Protein AF-A0A936ETG6-F1 (afdb_monomer_lite)

Sequence (107 aa):
MADVALIAADICAAIGDVSVSWWHEEVRTGRAPKPAIQQPRFTRWRLLDVRRFWAERAAHASANAASGERMAERAKKASIKAREPAAVAKAQATRKARIAAREGAAT

Foldseek 3Di:
DQQQDKDDLVVLQVVVVHDSVVSVVCVVVVLADDFPDDDDVDTIHRPVSSVVSVVVVVVVVVVVVVVVVVVVVVVVVVVVVVCVVVVVVVVVVVVVVVVVVVVVVVD

Structure (mmCIF, N/CA/C/O backbone):
data_AF-A0A936ETG6-F1
#
_entry.id   AF-A0A936ETG6-F1
#
loop_
_atom_site.group_PDB
_atom_site.id
_atom_site.type_symbol
_atom_site.label_atom_id
_atom_site.label_alt_id
_atom_site.label_comp_id
_atom_site.label_asym_id
_atom_site.label_entity_id
_atom_site.label_seq_id
_atom_site.pdbx_PDB_ins_code
_atom_site.Cartn_x
_atom_site.Cartn_y
_atom_site.Cartn_z
_atom_site.occupancy
_atom_site.B_iso_or_equiv
_atom_site.auth_seq_id
_atom_site.auth_comp_id
_atom_site.auth_asym_id
_atom_site.auth_atom_id
_atom_site.pdbx_PDB_model_num
ATOM 1 N N . MET A 1 1 ? -19.995 -11.501 -0.845 1.00 46.06 1 MET A N 1
ATOM 2 C CA . MET A 1 1 ? -20.026 -11.707 0.620 1.00 46.06 1 MET A CA 1
ATOM 3 C C . MET A 1 1 ? -19.226 -10.590 1.263 1.00 46.06 1 MET A C 1
ATOM 5 O O . MET A 1 1 ? -18.107 -10.353 0.827 1.00 46.06 1 MET A O 1
ATOM 9 N N . ALA A 1 2 ? -19.815 -9.846 2.200 1.00 56.22 2 ALA A N 1
ATOM 10 C CA . ALA A 1 2 ? -19.100 -8.798 2.922 1.00 56.22 2 ALA A CA 1
ATOM 11 C C . ALA A 1 2 ? -18.128 -9.462 3.905 1.00 56.22 2 ALA A C 1
ATOM 13 O O . ALA A 1 2 ? -18.558 -10.152 4.824 1.00 56.22 2 ALA A O 1
ATOM 14 N N . ASP A 1 3 ? -16.829 -9.294 3.681 1.00 59.16 3 ASP A N 1
ATOM 15 C CA . ASP A 1 3 ? -15.795 -9.726 4.617 1.00 59.16 3 ASP A CA 1
ATOM 16 C C . ASP A 1 3 ? -15.797 -8.721 5.788 1.00 59.16 3 ASP A C 1
ATOM 18 O O . ASP A 1 3 ? -15.264 -7.615 5.682 1.00 59.16 3 ASP A O 1
ATOM 22 N N . VAL A 1 4 ? -16.527 -9.052 6.863 1.00 70.81 4 VAL A N 1
ATOM 23 C CA . VAL A 1 4 ? -16.721 -8.193 8.056 1.00 70.81 4 VAL A CA 1
ATOM 24 C C . VAL A 1 4 ? -15.528 -8.296 9.022 1.00 70.81 4 VAL A C 1
ATOM 26 O O . VAL A 1 4 ? -15.526 -7.683 10.088 1.00 70.81 4 VAL A O 1
ATOM 29 N N . ALA A 1 5 ? -14.487 -9.054 8.666 1.00 89.56 5 ALA A N 1
ATOM 30 C CA . ALA A 1 5 ? -13.322 -9.236 9.516 1.00 89.56 5 ALA A CA 1
ATOM 31 C C . ALA A 1 5 ? -12.621 -7.896 9.792 1.00 89.56 5 ALA A C 1
ATOM 33 O O . ALA A 1 5 ? -12.226 -7.165 8.878 1.00 89.56 5 ALA A O 1
ATOM 34 N N . LEU A 1 6 ? -12.464 -7.593 11.081 1.00 95.12 6 LEU A N 1
ATOM 35 C CA . LEU A 1 6 ? -11.740 -6.430 11.572 1.00 95.12 6 LEU A CA 1
ATOM 36 C C . LEU A 1 6 ? -10.330 -6.843 11.983 1.00 95.12 6 LEU A C 1
ATOM 38 O O . LEU A 1 6 ? -10.156 -7.652 12.892 1.00 95.12 6 LEU A O 1
ATOM 42 N N . ILE A 1 7 ? -9.329 -6.250 11.342 1.00 95.88 7 ILE A N 1
ATOM 43 C CA . ILE A 1 7 ? -7.915 -6.553 11.572 1.00 95.88 7 ILE A CA 1
ATOM 44 C C . ILE A 1 7 ? -7.178 -5.364 12.188 1.00 95.88 7 ILE A C 1
ATOM 46 O O . ILE A 1 7 ? -7.590 -4.209 12.052 1.00 95.88 7 ILE A O 1
ATOM 50 N N . ALA A 1 8 ? -6.105 -5.665 12.915 1.00 96.44 8 ALA A N 1
ATOM 51 C CA . ALA A 1 8 ? -5.223 -4.688 13.540 1.00 96.44 8 ALA A CA 1
ATOM 52 C C . ALA A 1 8 ? -4.096 -4.248 12.584 1.00 96.44 8 ALA A C 1
ATOM 54 O O . ALA A 1 8 ? -3.922 -4.807 11.498 1.00 96.44 8 ALA A O 1
ATOM 55 N N . ALA A 1 9 ? -3.372 -3.191 12.965 1.00 95.38 9 ALA A N 1
ATOM 56 C CA . ALA A 1 9 ? -2.367 -2.551 12.112 1.00 95.38 9 ALA A CA 1
ATOM 57 C C . ALA A 1 9 ? -1.176 -3.470 11.789 1.00 95.38 9 ALA A C 1
ATOM 59 O O . ALA A 1 9 ? -0.625 -3.393 10.697 1.00 95.38 9 ALA A O 1
ATOM 60 N N . ASP A 1 10 ? -0.815 -4.355 12.717 1.00 96.94 10 ASP A N 1
ATOM 61 C CA . ASP A 1 10 ? 0.200 -5.398 12.547 1.00 96.94 10 ASP A CA 1
ATOM 62 C C . ASP A 1 10 ? -0.147 -6.358 11.405 1.00 96.94 10 ASP A C 1
ATOM 64 O O . ASP A 1 10 ? 0.677 -6.576 10.524 1.00 96.94 10 ASP A O 1
ATOM 68 N N . ILE A 1 11 ? -1.388 -6.844 11.344 1.00 96.75 11 ILE A N 1
ATOM 69 C CA . ILE A 1 11 ? -1.860 -7.692 10.243 1.00 96.75 11 ILE A CA 1
ATOM 70 C C . ILE A 1 11 ? -1.893 -6.898 8.932 1.00 96.75 11 ILE A C 1
ATOM 72 O O . ILE A 1 11 ? -1.475 -7.411 7.896 1.00 96.75 11 ILE A O 1
ATOM 76 N N . CYS A 1 12 ? -2.355 -5.641 8.958 1.00 96.44 12 CYS A N 1
ATOM 77 C CA . CYS A 1 12 ? -2.375 -4.795 7.757 1.00 96.44 12 CYS A CA 1
ATOM 78 C C . CYS A 1 12 ? -0.975 -4.630 7.153 1.00 96.44 12 CYS A C 1
ATOM 80 O O . CYS A 1 12 ? -0.821 -4.685 5.932 1.00 96.44 12 CYS A O 1
ATOM 82 N N . ALA A 1 13 ? 0.021 -4.436 8.020 1.00 97.00 13 ALA A N 1
ATOM 83 C CA . ALA A 1 13 ? 1.418 -4.274 7.653 1.00 97.00 13 ALA A CA 1
ATOM 84 C C . ALA A 1 13 ? 2.050 -5.598 7.188 1.00 97.00 13 ALA A C 1
ATOM 86 O O . ALA A 1 13 ? 2.727 -5.620 6.164 1.00 97.00 13 ALA A O 1
ATOM 87 N N . ALA A 1 14 ? 1.751 -6.710 7.868 1.00 97.12 14 ALA A N 1
ATOM 88 C CA . ALA A 1 14 ? 2.251 -8.036 7.510 1.00 97.12 14 ALA A CA 1
ATOM 89 C C . ALA A 1 14 ? 1.798 -8.492 6.112 1.00 97.12 14 ALA A C 1
ATOM 91 O O . ALA A 1 14 ? 2.574 -9.113 5.395 1.00 97.12 14 ALA A O 1
ATOM 92 N N . ILE A 1 15 ? 0.575 -8.147 5.685 1.00 95.19 15 ILE A N 1
ATOM 93 C CA . ILE A 1 15 ? 0.080 -8.472 4.331 1.00 95.19 15 ILE A CA 1
ATOM 94 C C . ILE A 1 15 ? 0.971 -7.861 3.237 1.00 95.19 15 ILE A C 1
ATOM 96 O O . ILE A 1 15 ? 1.132 -8.457 2.174 1.00 95.19 15 ILE A O 1
ATOM 100 N N . GLY A 1 16 ? 1.518 -6.670 3.484 1.00 92.69 16 GLY A N 1
ATOM 101 C CA . GLY A 1 16 ? 2.367 -5.950 2.537 1.00 92.69 16 GLY A CA 1
ATOM 102 C C . GLY A 1 16 ? 3.866 -6.093 2.783 1.00 92.69 16 GLY A C 1
ATOM 103 O O . GLY A 1 16 ? 4.620 -5.413 2.098 1.00 92.69 16 GLY A O 1
ATOM 104 N N . ASP A 1 17 ? 4.281 -6.911 3.757 1.00 96.06 17 ASP A N 1
ATOM 105 C CA . ASP A 1 17 ? 5.673 -7.022 4.223 1.00 96.06 17 ASP A CA 1
ATOM 106 C C . ASP A 1 17 ? 6.314 -5.654 4.545 1.00 96.06 17 ASP A C 1
ATOM 108 O O . ASP A 1 17 ? 7.421 -5.314 4.131 1.00 96.06 17 ASP A O 1
ATOM 112 N N . VAL A 1 18 ? 5.564 -4.810 5.260 1.00 96.25 18 VAL A N 1
ATOM 113 C CA . VAL A 1 18 ? 5.987 -3.460 5.661 1.00 96.25 18 VAL A CA 1
ATOM 114 C C . VAL A 1 18 ? 5.971 -3.297 7.176 1.00 96.25 18 VAL A C 1
ATOM 116 O O . VAL A 1 18 ? 5.386 -4.088 7.913 1.00 96.25 18 VAL A O 1
ATOM 119 N N . SER A 1 19 ? 6.587 -2.221 7.668 1.00 97.69 19 SER A N 1
ATOM 120 C CA . SER A 1 19 ? 6.501 -1.871 9.084 1.00 97.69 19 SER A CA 1
ATOM 121 C C . SER A 1 19 ? 5.145 -1.253 9.443 1.00 97.69 19 SER A C 1
ATOM 123 O O . SER A 1 19 ? 4.505 -0.559 8.647 1.00 97.69 19 SER A O 1
ATOM 125 N N . VAL A 1 20 ? 4.728 -1.435 10.697 1.00 96.44 20 VAL A N 1
ATOM 126 C CA . VAL A 1 20 ? 3.504 -0.821 11.242 1.00 96.44 20 VAL A CA 1
ATOM 127 C C . VAL A 1 20 ? 3.579 0.710 11.211 1.00 96.44 20 VAL A C 1
ATOM 129 O O . VAL A 1 20 ? 2.589 1.381 10.922 1.00 96.44 20 VAL A O 1
ATOM 132 N N . SER A 1 21 ? 4.764 1.280 11.444 1.00 97.06 21 SER A N 1
ATOM 133 C CA . SER A 1 21 ? 4.998 2.726 11.343 1.00 97.06 21 SER A CA 1
ATOM 134 C C . SER A 1 21 ? 4.747 3.247 9.930 1.00 97.06 21 SER A C 1
ATOM 136 O O . SER A 1 21 ? 4.100 4.279 9.764 1.00 97.06 21 SER A O 1
ATOM 138 N N . TRP A 1 22 ? 5.209 2.511 8.914 1.00 97.50 22 TRP A N 1
ATOM 139 C CA . TRP A 1 22 ? 4.952 2.848 7.517 1.00 97.50 22 TRP A CA 1
ATOM 140 C C . TRP A 1 22 ? 3.454 2.789 7.199 1.00 97.50 22 TRP A C 1
ATOM 142 O O . TRP A 1 22 ? 2.918 3.722 6.604 1.00 97.50 22 TRP A O 1
ATOM 152 N N . TRP A 1 23 ? 2.755 1.751 7.672 1.00 97.06 23 TRP A N 1
ATOM 153 C CA . TRP A 1 23 ? 1.303 1.640 7.505 1.00 97.06 23 TRP A CA 1
ATOM 154 C C . TRP A 1 23 ? 0.563 2.845 8.103 1.00 97.06 23 TRP A C 1
ATOM 156 O O . TRP A 1 23 ? -0.300 3.434 7.455 1.00 97.06 23 TRP A O 1
ATOM 166 N N . HIS A 1 24 ? 0.926 3.265 9.317 1.00 95.69 24 HIS A N 1
ATOM 167 C CA . HIS A 1 24 ? 0.311 4.432 9.950 1.00 95.69 24 HIS A CA 1
ATOM 168 C C . HIS A 1 24 ? 0.574 5.741 9.202 1.00 95.69 24 HIS A C 1
ATOM 170 O O . HIS A 1 24 ? -0.321 6.587 9.146 1.00 95.69 24 HIS A O 1
ATOM 176 N N . GLU A 1 25 ? 1.759 5.914 8.619 1.00 97.50 25 GLU A N 1
ATOM 177 C CA . GLU A 1 25 ? 2.064 7.079 7.786 1.00 97.50 25 GLU A CA 1
ATOM 178 C C . GLU A 1 25 ? 1.227 7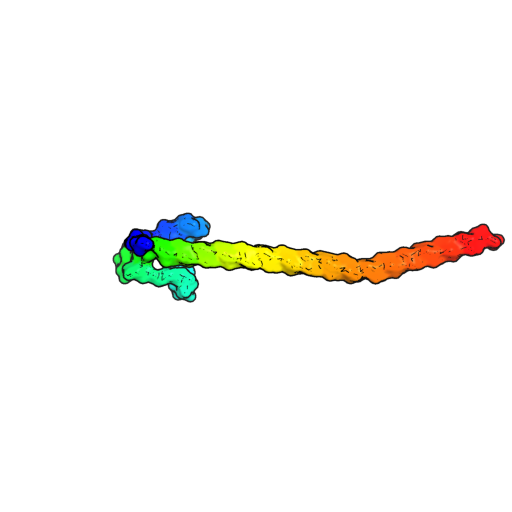.082 6.502 1.00 97.50 25 GLU A C 1
ATOM 180 O O . GLU A 1 25 ? 0.664 8.103 6.106 1.00 97.50 25 GLU A O 1
ATOM 185 N N . GLU A 1 26 ? 1.058 5.920 5.880 1.00 97.06 26 GLU A N 1
ATOM 186 C CA . GLU A 1 26 ? 0.241 5.779 4.678 1.00 97.06 26 GLU A CA 1
ATOM 187 C C . GLU A 1 26 ? -1.243 6.081 4.960 1.00 97.06 26 GLU A C 1
ATOM 189 O O . GLU A 1 26 ? -1.927 6.710 4.149 1.00 97.06 26 GLU A O 1
ATOM 194 N N . VAL A 1 27 ? -1.738 5.705 6.146 1.00 96.62 27 VAL A N 1
ATOM 195 C CA . VAL A 1 27 ? -3.090 6.064 6.610 1.00 96.62 27 VAL A CA 1
ATOM 196 C C . VAL A 1 27 ? -3.188 7.567 6.892 1.00 96.62 27 VAL A C 1
ATOM 198 O O . VAL A 1 27 ? -4.170 8.199 6.505 1.00 96.62 27 VAL A O 1
ATOM 201 N N . ARG A 1 28 ? -2.174 8.166 7.529 1.00 95.81 28 ARG A N 1
ATOM 202 C CA . ARG A 1 28 ? -2.127 9.607 7.839 1.00 95.81 28 ARG A CA 1
ATOM 203 C C . ARG A 1 28 ? -2.127 10.468 6.577 1.00 95.81 28 ARG A C 1
ATOM 205 O O . ARG A 1 28 ? -2.822 11.477 6.526 1.00 95.81 28 ARG A O 1
ATOM 212 N N . THR A 1 29 ? -1.376 10.052 5.563 1.00 96.69 29 THR A N 1
ATOM 213 C CA . THR A 1 29 ? -1.296 10.725 4.257 1.00 96.69 29 THR A CA 1
ATOM 214 C C . THR A 1 29 ? -2.527 10.489 3.379 1.00 96.69 29 THR A C 1
ATOM 216 O O . THR A 1 29 ? -2.626 11.068 2.300 1.00 96.69 29 THR A O 1
ATOM 219 N N . GLY A 1 30 ? -3.478 9.661 3.828 1.00 95.81 30 GLY A N 1
ATOM 220 C CA . GLY A 1 30 ? -4.727 9.386 3.122 1.00 95.81 30 GLY A CA 1
ATOM 221 C C . GLY A 1 30 ? -4.580 8.451 1.922 1.00 95.81 30 GLY A C 1
ATOM 222 O O . GLY A 1 30 ? -5.515 8.342 1.133 1.00 95.81 30 GLY A O 1
ATOM 223 N N . ARG A 1 31 ? -3.429 7.783 1.772 1.00 94.62 31 ARG A N 1
ATOM 224 C CA . ARG A 1 31 ? -3.194 6.803 0.701 1.00 94.62 31 ARG A CA 1
ATOM 225 C C . ARG A 1 31 ? -3.733 5.421 1.056 1.00 94.62 31 ARG A C 1
ATOM 227 O O . ARG A 1 31 ? -4.261 4.734 0.189 1.00 94.62 31 ARG A O 1
ATOM 234 N N . ALA A 1 32 ? -3.608 5.018 2.318 1.00 96.25 32 ALA A N 1
ATOM 235 C CA . ALA A 1 32 ? -4.180 3.777 2.832 1.00 96.25 32 ALA A CA 1
ATOM 236 C C . ALA A 1 32 ? -5.619 3.995 3.344 1.00 96.25 32 ALA A C 1
ATOM 238 O O . ALA A 1 32 ? -6.002 5.125 3.671 1.00 96.25 32 A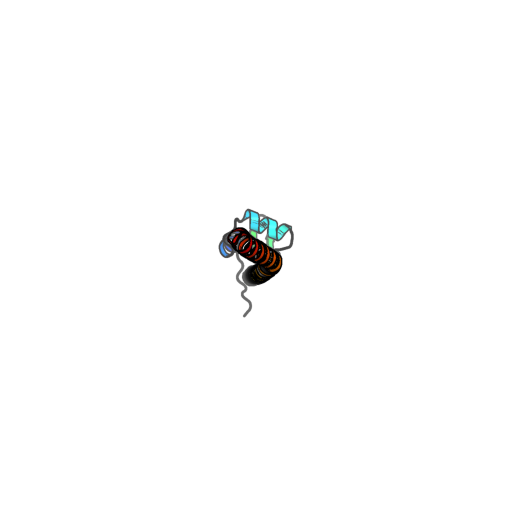LA A O 1
ATOM 239 N N . PRO A 1 33 ? -6.437 2.929 3.443 1.00 96.44 33 PRO A N 1
ATOM 240 C CA . PRO A 1 33 ? -7.814 3.041 3.904 1.00 96.44 33 PRO A CA 1
ATOM 241 C C . PRO A 1 33 ? -7.898 3.561 5.343 1.00 96.44 33 PRO A C 1
ATOM 243 O O . PRO A 1 33 ? -7.099 3.206 6.218 1.00 96.44 33 PRO A O 1
ATOM 246 N N . LYS A 1 34 ? -8.924 4.377 5.606 1.00 95.50 34 LYS A N 1
ATOM 247 C CA . LYS A 1 34 ? -9.231 4.832 6.964 1.00 95.50 34 LYS A CA 1
ATOM 248 C C . LYS A 1 34 ? -9.677 3.648 7.832 1.00 95.50 34 LYS A C 1
ATOM 250 O O . LYS A 1 34 ? -10.362 2.750 7.335 1.00 95.50 34 LYS A O 1
ATOM 255 N N . PRO A 1 35 ? -9.315 3.633 9.123 1.00 95.88 35 PRO A N 1
ATOM 256 C CA . PRO A 1 35 ? -9.800 2.613 10.039 1.00 95.88 35 PRO A CA 1
ATOM 257 C C . PRO A 1 35 ? -11.322 2.699 10.186 1.00 95.88 35 PRO A C 1
ATOM 259 O O . PRO A 1 35 ? -11.898 3.784 10.215 1.00 95.88 35 PRO A O 1
ATOM 262 N N . ALA A 1 36 ? -11.968 1.543 10.321 1.00 95.00 36 ALA A N 1
ATOM 263 C CA . ALA A 1 36 ? -13.397 1.460 10.607 1.00 95.00 36 ALA A CA 1
ATOM 264 C C . ALA A 1 36 ? -13.707 1.764 12.080 1.00 95.00 36 ALA A C 1
ATOM 266 O O . ALA A 1 36 ? -14.799 2.227 12.395 1.00 95.00 36 ALA A O 1
ATOM 267 N N . ILE A 1 37 ? -12.751 1.505 12.976 1.00 94.50 37 ILE A N 1
ATOM 268 C CA . ILE A 1 37 ? -12.826 1.855 14.397 1.00 94.50 37 ILE A CA 1
ATOM 269 C C . ILE A 1 37 ? -11.510 2.517 14.788 1.00 94.50 37 ILE A C 1
ATOM 271 O O . ILE A 1 37 ? -10.445 1.955 14.531 1.00 94.50 37 ILE A O 1
ATOM 275 N N . GLN A 1 38 ? -11.587 3.679 15.435 1.00 94.12 38 GLN A N 1
ATOM 276 C CA . GLN A 1 38 ? -10.431 4.417 15.931 1.00 94.12 38 GLN A CA 1
ATOM 277 C C . GLN A 1 38 ? -10.682 4.867 17.373 1.00 94.12 38 GLN A C 1
ATOM 279 O O . GLN A 1 38 ? -11.449 5.793 17.620 1.00 94.12 38 GLN A O 1
ATOM 284 N N . GLN A 1 39 ? -10.039 4.192 18.325 1.00 93.19 39 GLN A N 1
ATOM 285 C CA . GLN A 1 39 ? -10.084 4.507 19.755 1.00 93.19 39 GLN A CA 1
ATOM 286 C C . GLN A 1 39 ? -8.666 4.486 20.343 1.00 93.19 39 GLN A C 1
ATOM 288 O O . GLN A 1 39 ? -7.783 3.826 19.780 1.00 93.19 39 GLN A O 1
ATOM 293 N N . PRO A 1 40 ? -8.416 5.155 21.484 1.00 87.56 40 PRO A N 1
ATOM 294 C CA . PRO A 1 40 ? -7.133 5.065 22.172 1.00 87.56 40 PRO A CA 1
ATOM 295 C C . PRO A 1 40 ? -6.799 3.594 22.463 1.00 87.56 40 PRO A C 1
ATOM 297 O O . PRO A 1 40 ? -7.474 2.950 23.258 1.00 87.56 40 PRO A O 1
ATOM 300 N N . ARG A 1 41 ? -5.757 3.062 21.804 1.00 86.88 41 ARG A N 1
ATOM 301 C CA . ARG A 1 41 ? -5.282 1.657 21.869 1.00 86.88 41 ARG A CA 1
ATOM 302 C C . ARG A 1 41 ? -6.105 0.609 21.107 1.00 86.88 41 ARG A C 1
ATOM 304 O O . ARG A 1 41 ? -5.682 -0.543 21.053 1.00 86.88 41 ARG A O 1
ATOM 311 N N . PHE A 1 42 ? -7.219 0.976 20.475 1.00 92.81 42 PHE A N 1
ATOM 312 C CA . PHE A 1 42 ? -8.021 0.040 19.684 1.00 92.81 42 PHE A CA 1
ATOM 313 C C . PHE A 1 42 ? -8.383 0.635 18.325 1.00 92.81 42 PHE A C 1
ATOM 315 O O . PHE A 1 42 ? -9.403 1.301 18.149 1.00 92.81 42 PHE A O 1
ATOM 322 N N . THR A 1 43 ? -7.520 0.363 17.349 1.00 95.38 43 THR A N 1
ATOM 323 C CA . THR A 1 43 ? -7.744 0.737 15.953 1.00 95.38 43 THR A CA 1
ATOM 324 C C . THR A 1 43 ? -7.922 -0.522 15.117 1.00 95.38 43 THR A C 1
ATOM 326 O O . THR A 1 43 ? -7.158 -1.487 15.262 1.00 95.38 43 THR A O 1
ATOM 329 N N . ARG A 1 44 ? -8.958 -0.537 14.275 1.00 96.69 44 ARG A N 1
ATOM 330 C CA . ARG A 1 44 ? -9.300 -1.677 13.420 1.00 96.69 44 ARG A CA 1
ATOM 331 C C . ARG A 1 44 ? -9.682 -1.235 12.017 1.00 96.69 44 ARG A C 1
ATOM 333 O O . ARG A 1 44 ? -10.392 -0.246 11.836 1.00 96.69 44 ARG A O 1
ATOM 340 N N . TRP A 1 45 ? -9.264 -2.026 11.039 1.00 96.25 45 TRP A N 1
ATOM 341 C CA . TRP A 1 45 ? -9.587 -1.863 9.626 1.00 96.25 45 TRP A CA 1
ATOM 342 C C . TRP A 1 45 ? -10.439 -3.022 9.150 1.00 96.25 45 TRP A C 1
ATOM 344 O O . TRP A 1 45 ? -10.316 -4.137 9.654 1.00 96.25 45 TRP A O 1
ATOM 354 N N . ARG A 1 46 ? -11.275 -2.772 8.145 1.00 95.81 46 ARG A N 1
ATOM 355 C CA . ARG A 1 46 ? -11.949 -3.856 7.436 1.00 95.81 46 ARG A CA 1
ATOM 356 C C . ARG A 1 46 ? -10.934 -4.566 6.554 1.00 95.81 46 ARG A C 1
ATOM 358 O O . ARG A 1 46 ? -10.249 -3.925 5.757 1.00 95.81 46 ARG A O 1
ATOM 365 N N . LEU A 1 47 ? -10.875 -5.889 6.670 1.00 94.69 47 LEU A N 1
ATOM 366 C CA . LEU A 1 47 ? -9.978 -6.721 5.873 1.00 94.69 47 LEU A CA 1
ATOM 367 C C . LEU A 1 47 ? -10.190 -6.506 4.369 1.00 94.69 47 LEU A C 1
ATOM 369 O O . LEU A 1 47 ? -9.222 -6.472 3.614 1.00 94.69 47 LEU A O 1
ATOM 373 N N . LEU A 1 48 ? -11.442 -6.314 3.943 1.00 94.00 48 LEU A N 1
ATOM 374 C CA . LEU A 1 48 ? -11.777 -6.048 2.545 1.00 94.00 48 LEU A CA 1
ATOM 375 C C . LEU A 1 48 ? -11.080 -4.792 2.005 1.00 94.00 48 LEU A C 1
ATOM 377 O O . LEU A 1 48 ? -10.477 -4.848 0.936 1.00 94.00 48 LEU A O 1
ATOM 381 N N . ASP A 1 49 ? -11.130 -3.683 2.744 1.00 95.00 49 ASP A N 1
ATOM 382 C CA . ASP A 1 49 ? -10.552 -2.408 2.303 1.00 95.00 49 ASP A CA 1
ATOM 383 C C . ASP A 1 49 ? -9.024 -2.495 2.233 1.00 95.00 49 ASP A C 1
ATOM 385 O O . ASP A 1 49 ? -8.405 -2.021 1.281 1.00 95.00 49 ASP A O 1
ATOM 389 N N . VAL A 1 50 ? -8.413 -3.180 3.203 1.00 95.62 50 VAL A N 1
ATOM 390 C CA . VAL A 1 50 ? -6.963 -3.419 3.235 1.00 95.62 50 VAL A CA 1
ATOM 391 C C . VAL A 1 50 ? -6.527 -4.313 2.072 1.00 95.62 50 VAL A C 1
ATOM 393 O O . VAL A 1 50 ? -5.552 -4.002 1.390 1.00 95.62 50 VAL A O 1
ATOM 396 N N . ARG A 1 51 ? -7.266 -5.393 1.787 1.00 94.81 51 ARG A N 1
ATOM 397 C CA . ARG A 1 51 ? -6.998 -6.263 0.630 1.00 94.81 51 ARG A CA 1
ATOM 398 C C . ARG A 1 51 ? -7.112 -5.511 -0.690 1.00 94.81 51 ARG A C 1
ATOM 400 O O . ARG A 1 51 ? -6.255 -5.687 -1.551 1.00 94.81 51 ARG A O 1
ATOM 407 N N . ARG A 1 52 ? -8.141 -4.673 -0.848 1.00 95.12 52 ARG A N 1
ATOM 408 C CA . ARG A 1 52 ? -8.323 -3.852 -2.055 1.00 95.12 52 ARG A CA 1
ATOM 409 C C . ARG A 1 52 ? -7.155 -2.900 -2.262 1.00 95.12 52 ARG A C 1
ATOM 411 O O . ARG A 1 52 ? -6.583 -2.898 -3.344 1.00 95.12 52 ARG A O 1
ATOM 418 N N . PHE A 1 53 ? -6.748 -2.185 -1.216 1.00 96.06 53 PHE A N 1
ATOM 419 C CA . PHE A 1 53 ? -5.588 -1.298 -1.268 1.00 96.06 53 PHE A CA 1
ATOM 420 C C . PHE A 1 53 ? -4.320 -2.023 -1.745 1.00 96.06 53 PHE A C 1
ATOM 422 O O . PHE A 1 53 ? -3.640 -1.555 -2.659 1.00 96.06 53 PHE A O 1
ATOM 429 N N . TRP A 1 54 ? -4.012 -3.188 -1.169 1.00 96.19 54 TRP A N 1
ATOM 430 C CA . TRP A 1 54 ? -2.822 -3.945 -1.561 1.00 96.19 54 TRP A CA 1
ATOM 431 C C . TRP A 1 54 ? -2.920 -4.511 -2.981 1.00 96.19 54 TRP A C 1
ATOM 433 O O . TRP A 1 54 ? -1.935 -4.466 -3.717 1.00 96.19 54 TRP A O 1
ATOM 443 N N . ALA A 1 55 ? -4.098 -4.981 -3.397 1.00 95.56 55 ALA A N 1
ATOM 444 C CA . ALA A 1 55 ? -4.329 -5.448 -4.762 1.00 95.56 55 ALA A CA 1
ATOM 445 C C . ALA A 1 55 ? -4.161 -4.319 -5.794 1.00 95.56 55 ALA A C 1
ATOM 447 O O . ALA A 1 55 ? -3.476 -4.501 -6.800 1.00 95.56 55 ALA A O 1
ATOM 448 N N . GLU A 1 56 ? -4.725 -3.140 -5.525 1.00 95.25 56 GLU A N 1
ATOM 449 C CA . GLU A 1 56 ? -4.579 -1.951 -6.372 1.00 95.25 56 GLU A CA 1
ATOM 450 C C . GLU A 1 56 ? -3.107 -1.529 -6.462 1.00 95.25 56 GLU A C 1
ATOM 452 O O . GLU A 1 56 ? -2.572 -1.325 -7.555 1.00 95.25 56 GLU A O 1
ATOM 457 N N . ARG A 1 57 ? -2.399 -1.490 -5.328 1.00 93.69 57 ARG A N 1
ATOM 458 C CA . ARG A 1 57 ? -0.972 -1.151 -5.288 1.00 93.69 57 ARG A CA 1
ATOM 459 C C . ARG A 1 57 ? -0.111 -2.145 -6.074 1.00 93.69 57 ARG A C 1
ATOM 461 O O . ARG A 1 57 ? 0.776 -1.722 -6.815 1.00 93.69 57 ARG A O 1
ATOM 468 N N . ALA A 1 58 ? -0.382 -3.445 -5.955 1.00 93.00 58 ALA A N 1
ATOM 469 C CA . ALA A 1 58 ? 0.312 -4.482 -6.718 1.00 93.00 58 ALA A CA 1
ATOM 470 C C . ALA A 1 58 ? 0.041 -4.360 -8.229 1.00 93.00 58 ALA A C 1
ATOM 472 O O . ALA A 1 58 ? 0.966 -4.463 -9.039 1.00 93.00 58 ALA A O 1
ATOM 473 N N . ALA A 1 59 ? -1.203 -4.060 -8.615 1.00 92.38 59 ALA A N 1
ATOM 474 C CA . ALA A 1 59 ? -1.563 -3.820 -10.009 1.00 92.38 59 ALA A CA 1
ATOM 475 C C . ALA A 1 59 ? -0.791 -2.622 -10.590 1.00 92.38 59 ALA A C 1
ATOM 477 O O . ALA A 1 59 ? -0.183 -2.748 -11.659 1.00 92.38 59 ALA A O 1
ATOM 478 N N . HIS A 1 60 ? -0.728 -1.503 -9.857 1.00 88.81 60 HIS A N 1
ATOM 479 C CA . HIS A 1 60 ? 0.056 -0.326 -10.244 1.00 88.81 60 HIS A CA 1
ATOM 480 C C . HIS A 1 60 ? 1.555 -0.626 -10.366 1.00 88.81 60 HIS A C 1
ATOM 482 O O . HIS A 1 60 ? 2.189 -0.183 -11.326 1.00 88.81 60 HIS A O 1
ATOM 488 N N . ALA A 1 61 ? 2.124 -1.407 -9.444 1.00 87.12 61 ALA A N 1
ATOM 489 C CA . ALA A 1 61 ? 3.525 -1.816 -9.519 1.00 87.12 61 ALA A CA 1
ATOM 490 C C . ALA A 1 61 ? 3.817 -2.620 -10.799 1.00 87.12 61 ALA A C 1
ATOM 492 O O . ALA A 1 61 ? 4.792 -2.326 -11.495 1.00 87.12 61 ALA A O 1
ATOM 493 N N . SER A 1 62 ? 2.942 -3.564 -11.168 1.00 83.56 62 SER A N 1
ATOM 494 C CA . SER A 1 62 ? 3.105 -4.342 -12.407 1.00 83.56 62 SER A CA 1
ATOM 495 C C . SER A 1 62 ? 2.987 -3.475 -13.668 1.00 83.56 62 SER A C 1
ATOM 497 O O . SER A 1 62 ? 3.782 -3.615 -14.599 1.00 83.56 62 SER A O 1
ATOM 499 N N . ALA A 1 63 ? 2.048 -2.521 -13.684 1.00 83.88 63 ALA A N 1
ATOM 500 C CA . ALA A 1 63 ? 1.837 -1.627 -14.819 1.00 83.88 63 ALA A CA 1
ATOM 501 C C . ALA A 1 63 ? 3.036 -0.689 -15.032 1.00 83.88 63 ALA A C 1
ATOM 503 O O . ALA A 1 63 ? 3.452 -0.444 -16.171 1.00 83.88 63 ALA A O 1
ATOM 504 N N . ASN A 1 64 ? 3.627 -0.202 -13.938 1.00 82.50 64 ASN A N 1
ATOM 505 C CA . ASN A 1 64 ? 4.829 0.625 -13.975 1.00 82.50 64 ASN A CA 1
ATOM 506 C C . ASN A 1 64 ? 6.046 -0.169 -14.463 1.00 82.50 64 ASN A C 1
ATOM 508 O O . ASN A 1 64 ? 6.784 0.330 -15.311 1.00 82.50 64 ASN A O 1
ATOM 512 N N . ALA A 1 65 ? 6.223 -1.411 -13.999 1.00 81.94 65 ALA A N 1
ATOM 513 C CA . ALA A 1 65 ? 7.294 -2.288 -14.471 1.00 81.94 65 ALA A CA 1
ATOM 514 C C . ALA A 1 65 ? 7.192 -2.544 -15.986 1.00 81.94 65 ALA A C 1
ATOM 516 O O . ALA A 1 65 ? 8.157 -2.320 -16.718 1.00 81.94 65 ALA A O 1
ATOM 517 N N . ALA A 1 66 ? 5.997 -2.894 -16.478 1.00 80.44 66 ALA A N 1
ATOM 518 C CA . ALA A 1 66 ? 5.754 -3.103 -17.906 1.00 80.44 66 ALA A CA 1
ATOM 519 C C . ALA A 1 66 ? 5.994 -1.828 -18.738 1.00 80.44 66 ALA A C 1
ATOM 521 O O . ALA A 1 66 ? 6.496 -1.882 -19.861 1.00 80.44 66 ALA A O 1
ATOM 522 N N . SER A 1 67 ? 5.647 -0.659 -18.196 1.00 77.25 67 SER A N 1
ATOM 523 C CA . SER A 1 67 ? 5.893 0.627 -18.859 1.00 77.25 67 SER A CA 1
ATOM 524 C C . SER A 1 67 ? 7.385 0.966 -18.910 1.00 77.25 67 SER A C 1
ATOM 526 O O . SER A 1 67 ? 7.870 1.435 -19.943 1.00 77.25 67 SER A O 1
ATOM 528 N N . GLY A 1 68 ? 8.121 0.679 -17.833 1.00 76.12 68 GLY A N 1
ATOM 529 C CA . GLY A 1 68 ? 9.573 0.835 -17.763 1.00 76.12 68 GLY A CA 1
ATOM 530 C C . GLY A 1 68 ? 10.300 -0.042 -18.781 1.00 76.12 68 GLY A C 1
ATOM 531 O O . GLY A 1 68 ? 11.172 0.447 -19.499 1.00 76.12 68 GLY A O 1
ATOM 532 N N . GLU A 1 69 ? 9.885 -1.300 -18.928 1.00 83.69 69 GLU A N 1
ATOM 533 C CA . GLU A 1 69 ? 10.460 -2.223 -19.912 1.00 83.69 69 GLU A CA 1
ATOM 534 C C . GLU A 1 69 ? 10.251 -1.733 -21.353 1.00 83.69 69 GLU A C 1
ATOM 536 O O . GLU A 1 69 ? 11.202 -1.654 -22.134 1.00 83.69 69 GLU A O 1
ATOM 541 N N . ARG A 1 70 ? 9.035 -1.283 -21.694 1.00 84.94 70 ARG A N 1
ATOM 542 C CA . ARG A 1 70 ? 8.748 -0.692 -23.015 1.00 84.94 70 ARG A CA 1
ATOM 543 C C . ARG A 1 70 ? 9.583 0.559 -23.279 1.00 84.94 70 ARG A C 1
ATOM 545 O O . ARG A 1 70 ? 10.024 0.783 -24.408 1.00 84.94 70 ARG A O 1
ATOM 552 N N . MET A 1 71 ? 9.788 1.397 -22.262 1.00 83.00 71 MET A N 1
ATOM 553 C CA . MET A 1 71 ? 10.622 2.592 -22.387 1.00 83.00 71 MET A CA 1
ATOM 554 C C . MET A 1 71 ? 12.091 2.219 -22.613 1.00 83.00 71 MET A C 1
ATOM 556 O O . MET A 1 71 ? 12.725 2.784 -23.506 1.00 83.00 71 MET A O 1
ATOM 560 N N . ALA A 1 72 ? 12.610 1.228 -21.885 1.00 86.69 72 ALA A N 1
ATOM 561 C CA . ALA A 1 72 ? 13.964 0.714 -22.071 1.00 86.69 72 ALA A CA 1
ATOM 562 C C . ALA A 1 72 ? 14.164 0.109 -23.471 1.00 86.69 72 ALA A C 1
ATOM 564 O O . ALA A 1 72 ? 15.168 0.386 -24.132 1.00 86.69 72 ALA A O 1
ATOM 565 N N . GLU A 1 73 ? 13.191 -0.653 -23.978 1.00 85.69 73 GLU A N 1
ATOM 566 C CA . GLU A 1 73 ? 13.246 -1.221 -25.326 1.00 85.69 73 GLU A CA 1
ATOM 567 C C . GLU A 1 73 ? 13.252 -0.123 -26.403 1.00 85.69 73 GLU A C 1
ATOM 569 O O . GLU A 1 73 ? 14.059 -0.163 -27.338 1.00 85.69 73 GLU A O 1
ATOM 574 N N . ARG A 1 74 ? 12.404 0.905 -26.253 1.00 84.50 74 ARG A N 1
ATOM 575 C CA . ARG A 1 74 ? 12.399 2.080 -27.140 1.00 84.50 74 ARG A CA 1
ATOM 576 C C . ARG A 1 74 ? 13.733 2.818 -27.102 1.00 84.50 74 ARG A C 1
ATOM 578 O O . ARG A 1 74 ? 14.259 3.151 -28.162 1.00 84.50 74 ARG A O 1
ATOM 585 N N . ALA A 1 75 ? 14.304 3.025 -25.916 1.00 85.19 75 ALA A N 1
ATOM 586 C CA . ALA A 1 75 ? 15.608 3.662 -25.762 1.00 85.19 75 ALA A CA 1
ATOM 587 C C . ALA A 1 75 ? 16.723 2.844 -26.438 1.00 85.19 75 ALA A C 1
ATOM 589 O O . ALA A 1 75 ? 17.554 3.406 -27.153 1.00 85.19 75 ALA A O 1
ATOM 590 N N . LYS A 1 76 ? 16.704 1.511 -26.303 1.00 87.94 76 LYS A N 1
ATOM 591 C CA . LYS A 1 76 ? 17.657 0.614 -26.973 1.00 87.94 76 LYS A CA 1
ATOM 592 C C . LYS A 1 76 ? 17.534 0.694 -28.496 1.00 87.94 76 LYS A C 1
ATOM 594 O O . LYS A 1 76 ? 18.546 0.854 -29.175 1.00 87.94 76 LYS A O 1
ATOM 599 N N . LYS A 1 77 ? 16.310 0.650 -29.036 1.00 84.44 77 LYS A N 1
ATOM 600 C CA . LYS A 1 77 ? 16.051 0.798 -30.482 1.00 84.44 77 LYS A CA 1
ATOM 601 C C . LYS A 1 77 ? 16.516 2.160 -31.004 1.00 84.44 77 LYS A C 1
ATOM 603 O O . LYS A 1 77 ? 17.183 2.220 -32.034 1.00 84.44 77 LYS A O 1
ATOM 608 N N . ALA A 1 78 ? 16.230 3.238 -30.274 1.00 80.06 78 ALA A N 1
ATOM 609 C CA . ALA A 1 78 ? 16.690 4.581 -30.621 1.00 80.06 78 ALA A CA 1
ATOM 610 C C . ALA A 1 78 ? 18.225 4.690 -30.605 1.00 80.06 78 ALA A C 1
ATOM 612 O O . ALA A 1 78 ? 18.807 5.271 -31.517 1.00 80.06 78 ALA A O 1
ATOM 613 N N . SER A 1 79 ? 18.888 4.083 -29.616 1.00 77.69 79 SER A N 1
ATOM 614 C CA . SER A 1 79 ? 20.352 4.063 -29.519 1.00 77.69 79 SER A CA 1
ATOM 615 C C . SER A 1 79 ? 21.008 3.296 -30.672 1.00 77.69 79 SER A C 1
ATOM 617 O O . SER A 1 79 ? 21.991 3.771 -31.240 1.00 77.69 79 SER A O 1
ATOM 619 N N . ILE A 1 80 ? 20.447 2.145 -31.063 1.00 77.38 80 ILE A N 1
ATOM 620 C CA . ILE A 1 80 ? 20.918 1.381 -32.229 1.00 77.38 80 ILE A CA 1
ATOM 621 C C . ILE A 1 80 ? 20.797 2.239 -33.492 1.00 77.38 80 ILE A C 1
ATOM 623 O O . ILE A 1 80 ? 21.796 2.440 -34.178 1.00 77.38 80 ILE A O 1
ATOM 627 N N . LYS A 1 81 ? 19.623 2.836 -33.729 1.00 77.06 81 LYS A N 1
ATOM 628 C CA . LYS A 1 81 ? 19.380 3.722 -34.876 1.00 77.06 81 LYS A CA 1
ATOM 629 C C . LYS A 1 81 ? 20.325 4.930 -34.907 1.00 77.06 81 LYS A C 1
ATOM 631 O O . LYS A 1 81 ? 20.793 5.331 -35.964 1.00 77.06 81 LYS A O 1
ATOM 636 N N . ALA A 1 82 ? 20.658 5.499 -33.750 1.00 72.56 82 ALA A N 1
ATOM 637 C CA . ALA A 1 82 ? 21.611 6.606 -33.658 1.00 72.56 82 ALA A CA 1
ATOM 638 C C . ALA A 1 82 ? 23.064 6.187 -33.965 1.00 72.56 82 ALA A C 1
ATOM 640 O O . ALA A 1 82 ? 23.864 7.014 -34.399 1.00 72.56 82 ALA A O 1
ATOM 641 N N . ARG A 1 83 ? 23.422 4.912 -33.764 1.00 65.75 83 ARG A N 1
ATOM 642 C CA . ARG A 1 83 ? 24.762 4.372 -34.064 1.00 65.75 83 ARG A CA 1
ATOM 643 C C . ARG A 1 83 ? 24.945 3.963 -35.526 1.00 65.75 83 ARG A C 1
ATOM 645 O O . ARG A 1 83 ? 26.083 3.923 -35.990 1.00 65.75 83 ARG A O 1
ATOM 652 N N . GLU A 1 84 ? 23.864 3.705 -36.258 1.00 68.19 84 GLU A N 1
ATOM 653 C CA . GLU A 1 84 ? 23.890 3.385 -37.694 1.00 68.19 84 GLU A CA 1
ATOM 654 C C . GLU A 1 84 ? 24.647 4.419 -38.552 1.00 68.19 84 GLU A C 1
ATOM 656 O O . GLU A 1 84 ? 25.559 4.011 -39.275 1.00 68.19 84 GLU A O 1
ATOM 661 N N . PRO A 1 85 ? 24.394 5.742 -38.463 1.00 71.12 85 PRO A N 1
ATOM 662 C CA . PRO A 1 85 ? 25.125 6.720 -39.274 1.00 71.12 85 PRO A CA 1
ATOM 663 C C . PRO A 1 85 ? 26.624 6.763 -38.943 1.00 71.12 85 PRO A C 1
ATOM 665 O O . PRO A 1 85 ? 27.454 6.899 -39.842 1.00 71.12 85 PRO A O 1
ATOM 668 N N . ALA A 1 86 ? 26.993 6.576 -37.671 1.00 66.19 86 ALA A N 1
ATOM 669 C CA . ALA A 1 86 ? 28.392 6.521 -37.249 1.00 66.19 86 ALA A CA 1
ATOM 670 C C . ALA A 1 86 ? 29.108 5.259 -37.771 1.00 66.19 86 ALA A C 1
ATOM 672 O O . ALA A 1 86 ? 30.269 5.323 -38.181 1.00 66.19 86 ALA A O 1
ATOM 673 N N . ALA A 1 87 ? 28.416 4.116 -37.804 1.00 65.88 87 ALA A N 1
ATOM 674 C CA . ALA A 1 87 ? 28.945 2.877 -38.367 1.00 65.88 87 ALA A CA 1
ATOM 675 C C . ALA A 1 87 ? 29.133 2.970 -39.892 1.00 65.88 87 ALA A C 1
ATOM 677 O O . ALA A 1 87 ? 30.167 2.544 -40.411 1.00 65.88 87 ALA A O 1
ATOM 678 N N . VAL A 1 88 ? 28.181 3.587 -40.602 1.00 69.75 88 VAL A N 1
ATOM 679 C CA . VAL A 1 88 ? 28.266 3.825 -42.053 1.00 69.75 88 VAL A CA 1
ATOM 680 C C . VAL A 1 88 ? 29.425 4.767 -42.390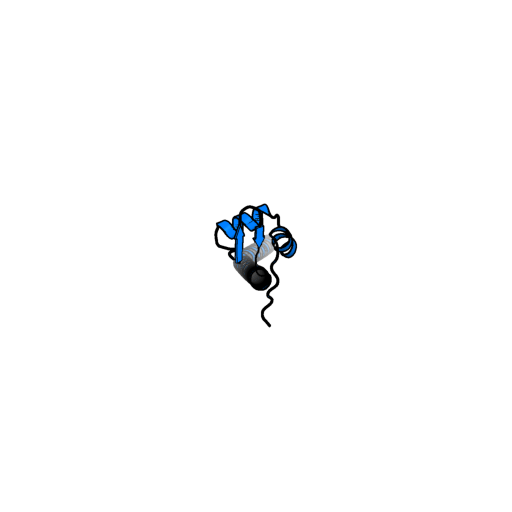 1.00 69.75 88 VAL A C 1
ATOM 682 O O . VAL A 1 88 ? 30.217 4.461 -43.283 1.00 69.75 88 VAL A O 1
ATOM 685 N N . ALA A 1 89 ? 29.595 5.858 -41.637 1.00 70.69 89 ALA A N 1
ATOM 686 C CA . ALA A 1 89 ? 30.713 6.785 -41.820 1.00 70.69 89 ALA A CA 1
ATOM 687 C C . ALA A 1 89 ? 32.076 6.099 -41.612 1.00 70.69 89 ALA A C 1
ATOM 689 O O . ALA A 1 89 ? 32.999 6.276 -42.411 1.00 70.69 89 ALA A O 1
ATOM 690 N N . LYS A 1 90 ? 32.196 5.248 -40.583 1.00 71.06 90 LYS A N 1
ATOM 691 C CA . LYS A 1 90 ? 33.423 4.482 -40.324 1.00 71.06 90 LYS A CA 1
ATOM 692 C C . LYS A 1 90 ? 33.724 3.485 -41.449 1.00 71.06 90 LYS A C 1
ATOM 694 O O . LYS A 1 90 ? 34.861 3.415 -41.908 1.00 71.06 90 LYS A O 1
ATOM 699 N N . ALA A 1 91 ? 32.714 2.767 -41.944 1.00 71.62 91 ALA A N 1
ATOM 700 C CA . ALA A 1 91 ? 32.869 1.820 -43.051 1.00 71.62 91 ALA A CA 1
ATOM 701 C C . ALA A 1 91 ? 33.305 2.507 -44.359 1.00 71.62 91 ALA A C 1
ATOM 703 O O . ALA A 1 91 ? 34.161 1.993 -45.084 1.00 71.62 91 ALA A O 1
ATOM 704 N N . GLN A 1 92 ? 32.767 3.696 -44.646 1.00 76.81 92 GLN A N 1
ATOM 705 C CA . GLN A 1 92 ? 33.166 4.500 -45.803 1.00 76.81 92 GLN A CA 1
ATOM 706 C C . GLN A 1 92 ? 34.610 5.006 -45.686 1.00 76.81 92 GLN A C 1
ATOM 708 O O . GLN A 1 92 ? 35.363 4.918 -46.659 1.00 76.81 92 GLN A O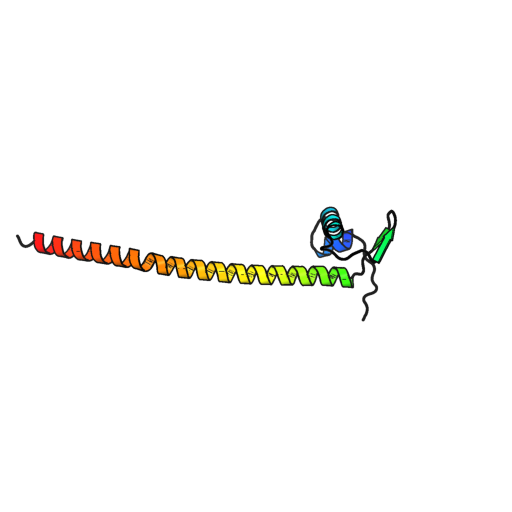 1
ATOM 713 N N . ALA A 1 93 ? 35.028 5.460 -44.500 1.00 74.69 93 ALA A N 1
ATOM 714 C CA . ALA A 1 93 ? 36.407 5.879 -44.247 1.00 74.69 93 ALA A CA 1
ATOM 715 C C . ALA A 1 93 ? 37.405 4.725 -44.451 1.00 74.69 93 ALA A C 1
ATOM 717 O O . ALA A 1 93 ? 38.416 4.894 -45.134 1.00 74.69 93 ALA A O 1
ATOM 718 N N . THR A 1 94 ? 37.093 3.525 -43.947 1.00 79.25 94 THR A N 1
ATOM 719 C CA . THR A 1 94 ? 37.925 2.329 -44.159 1.00 79.25 94 THR A CA 1
ATOM 720 C C . THR A 1 94 ? 37.997 1.932 -45.635 1.00 79.25 94 THR A C 1
ATOM 722 O O . THR A 1 94 ? 39.072 1.590 -46.130 1.00 79.25 94 THR A O 1
ATOM 725 N N . ARG A 1 95 ? 36.881 2.016 -46.375 1.00 79.62 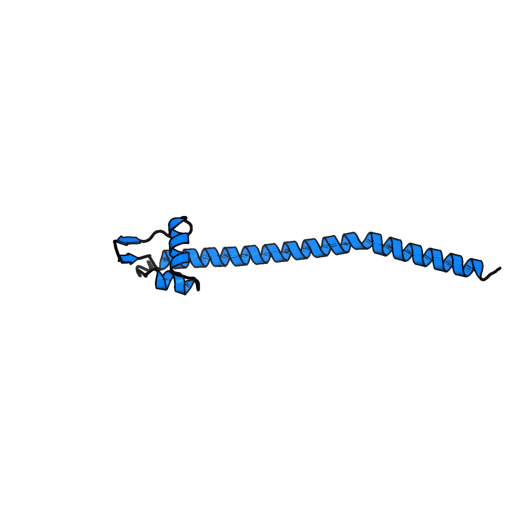95 ARG A N 1
ATOM 726 C CA . ARG A 1 95 ? 36.862 1.737 -47.820 1.00 79.62 95 ARG A CA 1
ATOM 727 C C . ARG A 1 95 ? 37.728 2.728 -48.599 1.00 79.62 95 ARG A C 1
ATOM 729 O O . ARG A 1 95 ? 38.505 2.298 -49.448 1.00 79.62 95 ARG A O 1
ATOM 736 N N . LYS A 1 96 ? 37.634 4.024 -48.286 1.00 80.44 96 LYS A N 1
ATOM 737 C CA . LYS A 1 96 ? 38.447 5.077 -48.915 1.00 80.44 96 LYS A CA 1
ATOM 738 C C . LYS A 1 96 ? 39.941 4.873 -48.646 1.00 80.44 96 LYS A C 1
ATOM 740 O O . LYS A 1 96 ? 40.733 4.927 -49.580 1.00 80.44 96 LYS A O 1
ATOM 745 N N . ALA A 1 97 ? 40.314 4.552 -47.405 1.00 78.00 97 ALA A N 1
ATOM 746 C CA . ALA A 1 97 ? 41.702 4.266 -47.034 1.00 78.00 97 ALA A CA 1
ATOM 747 C C . ALA A 1 97 ? 42.276 3.049 -47.782 1.00 78.00 97 ALA A C 1
ATOM 749 O O . ALA A 1 97 ? 43.418 3.076 -48.232 1.00 78.00 97 ALA A O 1
ATOM 750 N N . ARG A 1 98 ? 41.473 1.993 -47.971 1.00 80.38 98 ARG A N 1
ATOM 751 C CA . ARG A 1 98 ? 41.898 0.789 -48.700 1.00 80.38 98 ARG A CA 1
ATOM 752 C C . ARG A 1 98 ? 42.086 1.030 -50.200 1.00 80.38 98 ARG A C 1
ATOM 754 O O . ARG A 1 98 ? 42.951 0.403 -50.801 1.00 80.38 98 ARG A O 1
ATOM 761 N N . ILE A 1 99 ? 41.282 1.909 -50.798 1.00 78.38 99 ILE A N 1
ATOM 762 C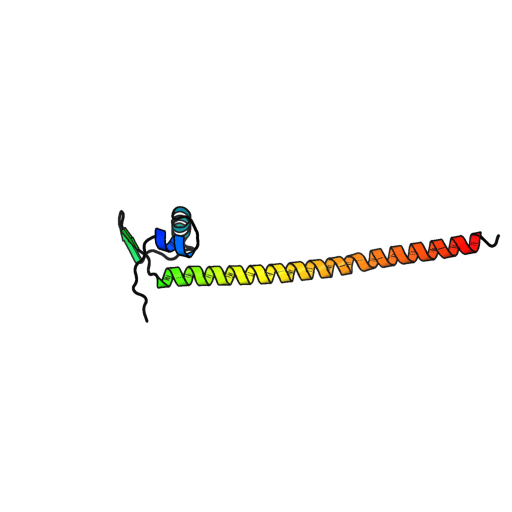 CA . ILE A 1 99 ? 41.438 2.314 -52.203 1.00 78.38 99 ILE A CA 1
ATOM 763 C C . ILE A 1 99 ? 42.725 3.131 -52.364 1.00 78.38 99 ILE A C 1
ATOM 765 O O . ILE A 1 99 ? 43.565 2.756 -53.173 1.00 78.38 99 ILE A O 1
ATOM 769 N N . ALA A 1 100 ? 42.947 4.130 -51.504 1.00 76.38 100 ALA A N 1
ATOM 770 C CA . ALA A 1 100 ? 44.164 4.944 -51.526 1.00 76.38 100 ALA A CA 1
ATOM 771 C C . ALA A 1 100 ? 45.448 4.112 -51.327 1.00 76.38 100 ALA A C 1
ATOM 773 O O . ALA A 1 100 ? 46.436 4.314 -52.025 1.00 76.38 100 ALA A O 1
ATOM 774 N N . ALA A 1 101 ? 45.427 3.124 -50.424 1.00 72.31 101 ALA A N 1
ATOM 775 C CA . ALA A 1 101 ? 46.556 2.211 -50.219 1.00 72.31 101 ALA A CA 1
ATOM 776 C C . ALA A 1 101 ? 46.846 1.320 -51.441 1.00 72.31 101 ALA A C 1
ATOM 778 O O . ALA A 1 101 ? 47.982 0.910 -51.656 1.00 72.31 101 ALA A O 1
ATOM 779 N N . ARG A 1 102 ? 45.822 1.007 -52.241 1.00 71.06 102 ARG A N 1
ATOM 780 C CA . ARG A 1 102 ? 45.954 0.185 -53.449 1.00 71.06 102 ARG A CA 1
ATOM 781 C C . ARG A 1 102 ? 46.438 0.999 -54.650 1.00 71.06 102 ARG A C 1
ATOM 783 O O . ARG A 1 102 ? 47.153 0.458 -55.481 1.00 71.06 102 ARG A O 1
ATOM 790 N N . GLU A 1 103 ? 46.078 2.277 -54.716 1.00 71.81 103 GLU A N 1
ATOM 791 C CA . GLU A 1 103 ? 46.555 3.221 -55.734 1.00 71.81 103 GLU A CA 1
ATOM 792 C C . GLU A 1 103 ? 48.013 3.639 -55.479 1.00 71.81 103 GLU A C 1
ATOM 794 O O . GLU A 1 103 ? 48.802 3.695 -56.416 1.00 71.81 103 GLU A O 1
ATOM 799 N N . GLY A 1 104 ? 48.410 3.827 -54.216 1.00 60.59 104 GLY A N 1
ATOM 800 C CA . GLY A 1 104 ? 49.798 4.138 -53.848 1.00 60.59 104 GLY A CA 1
ATOM 801 C C . GLY A 1 104 ? 50.787 2.973 -53.989 1.00 60.59 104 GLY A C 1
ATOM 802 O O . GLY A 1 104 ? 51.985 3.208 -54.040 1.00 60.59 104 GLY A O 1
ATOM 803 N N . ALA A 1 105 ? 50.311 1.726 -54.069 1.00 55.12 105 ALA A N 1
ATOM 804 C CA . ALA A 1 105 ? 51.152 0.544 -54.299 1.00 55.12 105 ALA A CA 1
ATOM 805 C C . ALA A 1 105 ? 51.424 0.263 -55.793 1.00 55.12 105 ALA A C 1
ATOM 807 O O . ALA A 1 105 ? 52.128 -0.690 -56.114 1.00 55.12 105 ALA A O 1
ATOM 808 N N . ALA A 1 106 ? 50.828 1.049 -56.696 1.00 50.09 106 ALA A N 1
ATOM 809 C CA . ALA A 1 106 ? 50.975 0.924 -58.147 1.00 50.09 106 ALA A CA 1
ATOM 810 C C . ALA A 1 106 ? 51.911 1.989 -58.761 1.00 50.09 106 ALA A C 1
ATOM 812 O O . ALA A 1 106 ? 51.930 2.142 -59.981 1.00 50.09 106 ALA A O 1
ATOM 813 N N . THR A 1 107 ? 52.650 2.729 -57.927 1.00 45.19 107 THR A N 1
ATOM 814 C CA . THR A 1 107 ? 53.703 3.686 -58.322 1.00 45.19 107 THR A CA 1
ATOM 815 C C . THR A 1 107 ? 55.045 3.174 -57.824 1.00 45.19 107 THR A C 1
ATOM 817 O O . THR A 1 107 ? 56.030 3.289 -58.583 1.00 45.19 107 THR A O 1
#

Radius of gyration: 30.46 Å; chains: 1; bounding box: 74×22×80 Å

Secondary structure (DSSP, 8-state):
-----EE-HHHHHHHTT--HHHHHHHHHTTSSPPPSEEETTEEEEEHHHHHHHHHHHHHHHHHHHHHHHHHHHHHHHHHHHHHHHHHHHHHHHHHHHHHHHHHHTT-

pLDDT: mean 85.15, std 12.75, range [45.19, 97.69]